Protein AF-A0A8T1RZG3-F1 (afdb_monomer_lite)

Radius of gyration: 21.53 Å; chains: 1; bounding box: 41×38×79 Å

Organism: Chelydra serpentina (NCBI:txid8475)

Foldseek 3Di:
DWKWAQDPVDTDGDLFKIKDFADDPPDPWDWDWDADPNGIDIDGDQDVVNVSDDDDPGIDIDGHDQVVSCVVPVHPPPSVPRQKIWDKDWDWDQDPPRDTDIDIDIDHIDGRDDDDPDPPDDDPDDDDDDDDD

pLDDT: mean 88.46, std 10.9, range [52.19, 98.25]

Secondary structure (DSSP, 8-state):
-EEEES-TTS--B-SSEEEEE--STT--S-EEEEEETTEEEEEE---GGGTT-----SEEEEEPPHHHHHHHHT--SGGGT--EEEEEEEEEEE-GGG-EEEEEEEPPPEE-SPPPS--PPP-S---------

Structure (mmCIF, N/CA/C/O backbone):
data_AF-A0A8T1RZG3-F1
#
_entry.id   AF-A0A8T1RZG3-F1
#
loop_
_atom_site.group_PDB
_atom_site.id
_atom_site.type_symbol
_atom_site.label_atom_id
_atom_site.label_alt_id
_atom_site.label_comp_id
_atom_site.label_asym_id
_atom_site.label_entity_id
_atom_site.label_seq_id
_atom_site.pdbx_PDB_ins_code
_atom_site.Cartn_x
_atom_site.Cartn_y
_atom_site.Cartn_z
_atom_site.occupancy
_atom_site.B_iso_or_equiv
_atom_site.auth_seq_id
_atom_site.auth_comp_id
_atom_site.auth_asym_id
_atom_site.auth_atom_id
_atom_site.pdbx_PDB_model_num
ATOM 1 N N . MET A 1 1 ? -1.699 0.609 5.653 1.00 96.88 1 MET A N 1
ATOM 2 C CA . MET A 1 1 ? -1.450 0.290 4.228 1.00 96.88 1 MET A CA 1
ATOM 3 C C . MET A 1 1 ? -0.031 -0.237 4.053 1.00 96.88 1 MET A C 1
ATOM 5 O O . MET A 1 1 ? 0.859 0.243 4.737 1.00 96.88 1 MET A O 1
ATOM 9 N N . PHE A 1 2 ? 0.203 -1.187 3.149 1.00 98.12 2 PHE A N 1
ATOM 10 C CA . PHE A 1 2 ? 1.547 -1.662 2.787 1.00 98.12 2 PHE A CA 1
ATOM 11 C C . PHE A 1 2 ? 1.638 -1.981 1.286 1.00 98.12 2 PHE A C 1
ATOM 13 O O . PHE A 1 2 ? 0.625 -1.962 0.586 1.00 98.12 2 PHE A O 1
ATOM 20 N N . ILE A 1 3 ? 2.845 -2.274 0.792 1.00 98.06 3 ILE A N 1
ATOM 21 C CA . ILE A 1 3 ? 3.065 -2.695 -0.599 1.00 98.06 3 ILE A CA 1
ATOM 22 C C . ILE A 1 3 ? 3.012 -4.217 -0.686 1.00 98.06 3 ILE A C 1
ATOM 24 O O . ILE A 1 3 ? 3.822 -4.910 -0.067 1.00 98.06 3 ILE A O 1
ATOM 28 N N . GLY A 1 4 ? 2.045 -4.730 -1.438 1.00 96.44 4 GLY A N 1
ATOM 29 C CA . GLY A 1 4 ? 1.815 -6.153 -1.640 1.00 96.44 4 GLY A CA 1
ATOM 30 C C . GLY A 1 4 ? 2.272 -6.662 -3.006 1.00 96.44 4 GLY A C 1
ATOM 31 O O . GLY A 1 4 ? 2.566 -5.893 -3.924 1.00 96.44 4 GLY A O 1
ATOM 32 N N . THR A 1 5 ? 2.309 -7.984 -3.137 1.00 94.62 5 THR A N 1
ATOM 33 C CA . THR A 1 5 ? 2.446 -8.706 -4.407 1.00 94.62 5 THR A CA 1
ATOM 34 C C . THR A 1 5 ? 1.292 -8.380 -5.361 1.00 94.62 5 THR A C 1
ATOM 36 O O . THR A 1 5 ? 0.174 -8.094 -4.936 1.00 94.62 5 THR A O 1
ATOM 39 N N . ALA A 1 6 ? 1.554 -8.416 -6.671 1.00 92.00 6 ALA A N 1
ATOM 40 C CA . ALA A 1 6 ? 0.516 -8.191 -7.680 1.00 92.00 6 ALA A CA 1
ATOM 41 C C . ALA A 1 6 ? -0.375 -9.419 -7.961 1.00 92.00 6 ALA A C 1
ATOM 43 O O . ALA A 1 6 ? -1.455 -9.241 -8.534 1.00 92.00 6 ALA A O 1
ATOM 44 N N . ASP A 1 7 ? 0.058 -10.621 -7.556 1.00 84.12 7 ASP A N 1
ATOM 45 C CA . ASP A 1 7 ? -0.696 -11.878 -7.680 1.00 84.12 7 ASP A CA 1
ATOM 46 C C . ASP A 1 7 ? -1.928 -11.881 -6.760 1.00 84.12 7 ASP A C 1
ATOM 48 O O . ASP A 1 7 ? -1.812 -11.785 -5.537 1.00 84.12 7 ASP A O 1
ATOM 52 N N . GLU A 1 8 ? -3.111 -12.016 -7.362 1.00 71.75 8 GLU A N 1
ATOM 53 C CA . GLU A 1 8 ? -4.404 -12.002 -6.670 1.00 71.75 8 GLU A CA 1
ATOM 54 C C . GLU A 1 8 ? -4.619 -13.219 -5.772 1.00 71.75 8 GLU A C 1
ATOM 56 O O . GLU A 1 8 ? -5.293 -13.112 -4.749 1.00 71.75 8 GLU A O 1
ATOM 61 N N . ARG A 1 9 ? -4.030 -14.373 -6.109 1.00 80.25 9 ARG A N 1
ATOM 62 C CA . ARG A 1 9 ? -4.226 -15.612 -5.339 1.00 80.25 9 ARG A CA 1
ATOM 63 C C . ARG A 1 9 ? -3.415 -15.629 -4.048 1.00 80.25 9 ARG A C 1
ATOM 65 O O . ARG A 1 9 ? -3.756 -16.350 -3.117 1.00 80.25 9 ARG A O 1
ATOM 72 N N . ASN A 1 10 ? -2.333 -14.856 -3.996 1.00 83.00 10 ASN A N 1
ATOM 73 C CA . ASN A 1 10 ? -1.348 -14.881 -2.921 1.00 83.00 10 ASN A CA 1
ATOM 74 C C . ASN A 1 10 ? -0.910 -13.464 -2.544 1.00 83.00 10 ASN A C 1
ATOM 76 O O . ASN A 1 10 ? 0.269 -13.114 -2.665 1.00 83.00 10 ASN A O 1
ATOM 80 N N . LEU A 1 11 ? -1.850 -12.652 -2.059 1.00 90.62 11 LEU A N 1
ATOM 81 C CA . LEU A 1 11 ? -1.539 -11.307 -1.590 1.00 90.62 11 LEU A CA 1
ATOM 82 C C . LEU A 1 11 ? -0.678 -11.362 -0.320 1.00 90.62 11 LEU A C 1
ATOM 84 O O . LEU A 1 11 ? -1.135 -11.762 0.750 1.00 90.62 11 LEU A O 1
ATOM 88 N N . ARG A 1 12 ? 0.585 -10.954 -0.442 1.00 93.56 12 ARG A N 1
ATOM 89 C CA . ARG A 1 12 ? 1.578 -10.923 0.642 1.00 93.56 12 ARG A CA 1
ATOM 90 C C . ARG A 1 12 ? 2.393 -9.634 0.551 1.00 93.56 12 ARG A C 1
ATOM 92 O O . ARG A 1 12 ? 2.436 -9.041 -0.525 1.00 93.56 12 ARG A O 1
ATOM 99 N N . PRO A 1 13 ? 3.067 -9.194 1.624 1.00 95.12 13 PRO A N 1
ATOM 100 C CA . PRO A 1 13 ? 4.027 -8.098 1.537 1.00 95.12 13 PRO A CA 1
ATOM 101 C C . PRO A 1 13 ? 5.073 -8.335 0.441 1.00 95.12 13 PRO A C 1
ATOM 103 O O . PRO A 1 13 ? 5.634 -9.430 0.328 1.00 95.12 13 PRO A O 1
ATOM 106 N N . HIS A 1 14 ? 5.339 -7.316 -0.373 1.00 93.88 14 HIS A N 1
ATOM 107 C CA . HIS A 1 14 ? 6.323 -7.420 -1.441 1.00 93.88 14 HIS A CA 1
ATOM 108 C C . HIS A 1 14 ? 7.744 -7.424 -0.862 1.00 93.88 14 HIS A C 1
ATOM 110 O O . HIS A 1 14 ? 8.104 -6.585 -0.043 1.00 93.88 14 HIS A O 1
ATOM 116 N N . ALA A 1 15 ? 8.593 -8.351 -1.307 1.00 91.31 15 ALA A N 1
ATOM 117 C CA . ALA A 1 15 ? 9.945 -8.491 -0.755 1.00 91.31 15 ALA A CA 1
ATOM 118 C C . ALA A 1 15 ? 10.889 -7.343 -1.159 1.00 91.31 15 ALA A C 1
ATOM 120 O O . ALA A 1 15 ? 11.750 -6.936 -0.385 1.00 91.31 15 ALA A O 1
ATOM 121 N N . PHE A 1 16 ? 10.721 -6.832 -2.381 1.00 92.69 16 PHE A N 1
ATOM 122 C CA . PHE A 1 16 ? 11.609 -5.838 -2.995 1.00 92.69 16 PHE A CA 1
ATOM 123 C C . PHE A 1 16 ? 11.060 -4.409 -3.008 1.00 92.69 16 PHE A C 1
ATOM 125 O O . PHE A 1 16 ? 11.754 -3.513 -3.486 1.00 92.69 16 PHE A O 1
ATOM 132 N N . TYR A 1 17 ? 9.835 -4.199 -2.522 1.00 95.62 17 TYR A N 1
ATOM 133 C CA . TYR A 1 17 ? 9.204 -2.884 -2.478 1.00 95.62 17 TYR A CA 1
ATOM 134 C C . TYR A 1 17 ? 8.546 -2.674 -1.122 1.00 95.62 17 TYR A C 1
ATOM 136 O O . TYR A 1 17 ? 7.897 -3.574 -0.598 1.00 95.62 17 TYR A O 1
ATOM 144 N N . GLN A 1 18 ? 8.703 -1.480 -0.565 1.00 97.38 18 GLN A N 1
ATOM 145 C CA . GLN A 1 18 ? 8.082 -1.081 0.693 1.00 97.38 18 GLN A CA 1
ATOM 146 C C . GLN A 1 18 ? 7.341 0.235 0.522 1.00 97.38 18 GLN A C 1
ATOM 148 O O . GLN A 1 18 ? 7.642 1.016 -0.379 1.00 97.38 18 GLN A O 1
ATOM 153 N N . VAL A 1 19 ? 6.366 0.479 1.396 1.00 98.25 19 VAL A N 1
ATOM 154 C CA . VAL A 1 19 ? 5.723 1.792 1.455 1.00 98.25 19 VAL A CA 1
ATOM 155 C C . VAL A 1 19 ? 6.732 2.782 2.016 1.00 98.25 19 VAL A C 1
ATOM 157 O O . VAL A 1 19 ? 7.556 2.418 2.851 1.00 98.25 19 VAL A O 1
ATOM 160 N N . HIS A 1 20 ? 6.691 4.018 1.549 1.00 97.69 20 HIS A N 1
ATOM 161 C CA . HIS A 1 20 ? 7.509 5.092 2.082 1.00 97.69 20 HIS A CA 1
ATOM 162 C C . HIS A 1 20 ? 6.619 6.266 2.448 1.00 97.69 20 HIS A C 1
ATOM 164 O O . HIS A 1 20 ? 5.831 6.722 1.619 1.00 97.69 20 HIS A O 1
ATOM 170 N N . ARG A 1 21 ? 6.732 6.749 3.684 1.00 97.69 21 ARG A N 1
ATOM 171 C CA . ARG A 1 21 ? 6.013 7.948 4.110 1.00 97.69 21 ARG A CA 1
ATOM 172 C C . ARG A 1 21 ? 6.564 9.186 3.404 1.00 97.69 21 ARG A C 1
ATOM 174 O O . ARG A 1 21 ? 7.737 9.512 3.556 1.00 97.69 21 ARG A O 1
ATOM 181 N N . ILE A 1 22 ? 5.697 9.899 2.695 1.00 96.94 22 ILE A N 1
ATOM 182 C CA . ILE A 1 22 ? 5.988 11.200 2.088 1.00 96.94 22 ILE A CA 1
ATOM 183 C C . ILE A 1 22 ? 5.554 12.300 3.058 1.00 96.94 22 ILE A C 1
ATOM 185 O O . ILE A 1 22 ? 4.486 12.227 3.665 1.00 96.94 22 ILE A O 1
ATOM 189 N N . THR A 1 23 ? 6.382 13.332 3.192 1.00 94.06 23 THR A N 1
ATOM 190 C CA . THR A 1 23 ? 6.079 14.548 3.952 1.00 94.06 23 THR A CA 1
ATOM 191 C C . THR A 1 23 ? 6.300 15.777 3.078 1.00 94.06 23 THR A C 1
ATOM 193 O O . THR A 1 23 ? 7.079 15.749 2.126 1.00 94.06 23 THR A O 1
ATOM 196 N N . GLY A 1 24 ? 5.615 16.877 3.384 1.00 92.81 24 GLY A N 1
ATOM 197 C CA . GLY A 1 24 ? 5.794 18.136 2.666 1.00 92.81 24 GLY A CA 1
ATOM 198 C C . GLY A 1 24 ? 4.599 19.065 2.824 1.00 92.81 24 GLY A C 1
ATOM 199 O O . GLY A 1 24 ? 3.550 18.657 3.306 1.00 92.81 24 GLY A O 1
ATOM 200 N N . LYS A 1 25 ? 4.749 20.321 2.386 1.00 90.25 25 LYS A N 1
ATOM 201 C CA . LYS A 1 25 ? 3.691 21.343 2.501 1.00 90.25 25 LYS A CA 1
ATOM 202 C C . LYS A 1 25 ? 2.412 21.000 1.727 1.00 90.25 25 LYS A C 1
ATOM 204 O O . LYS A 1 25 ? 1.349 21.476 2.093 1.00 90.25 25 LYS A O 1
ATOM 209 N N . MET A 1 26 ? 2.529 20.206 0.660 1.00 92.19 26 MET A N 1
ATOM 210 C CA . MET A 1 26 ? 1.395 19.768 -0.164 1.00 92.19 26 MET A CA 1
ATOM 211 C C . MET A 1 26 ? 0.794 18.430 0.292 1.00 92.19 26 MET A C 1
ATOM 213 O O . MET A 1 26 ? -0.146 17.958 -0.334 1.00 92.19 26 MET A O 1
ATOM 217 N N . VAL A 1 27 ? 1.342 17.810 1.344 1.00 93.81 27 VAL A N 1
ATOM 218 C CA . VAL A 1 27 ? 0.815 16.565 1.912 1.00 93.81 27 VAL A CA 1
ATOM 219 C C . VAL A 1 27 ? -0.129 16.936 3.048 1.00 93.81 27 VAL A C 1
ATOM 221 O O . VAL A 1 27 ? 0.313 17.415 4.092 1.00 93.81 27 VAL A O 1
ATOM 224 N N . ALA A 1 28 ? -1.424 16.737 2.836 1.00 91.81 28 ALA A N 1
ATOM 225 C CA . ALA A 1 28 ? -2.468 17.073 3.795 1.00 91.81 28 ALA A CA 1
ATOM 226 C C . ALA A 1 28 ? -2.790 15.907 4.740 1.00 91.81 28 ALA A C 1
ATOM 228 O O . ALA A 1 28 ? -3.205 16.130 5.878 1.00 91.81 28 ALA A O 1
ATOM 229 N N . THR A 1 29 ? -2.591 14.661 4.302 1.00 93.56 29 THR A N 1
ATOM 230 C CA . THR A 1 29 ? -2.970 13.493 5.105 1.00 93.56 29 THR A CA 1
ATOM 231 C C . THR A 1 29 ? -1.918 13.190 6.160 1.00 93.56 29 THR A C 1
ATOM 233 O O . THR A 1 29 ? -0.792 12.779 5.861 1.00 93.56 29 THR A O 1
ATOM 236 N N . ALA A 1 30 ? -2.302 13.349 7.427 1.00 92.06 30 ALA A N 1
ATOM 237 C CA . ALA A 1 30 ? -1.490 12.904 8.547 1.00 92.06 30 ALA A CA 1
ATOM 238 C C . ALA A 1 30 ? -1.296 11.382 8.483 1.00 92.06 30 ALA A C 1
ATOM 240 O O . ALA A 1 30 ? -2.251 10.612 8.371 1.00 92.06 30 ALA A O 1
ATOM 241 N N . SER A 1 31 ? -0.040 10.954 8.562 1.00 96.00 31 SER A N 1
ATOM 242 C CA . SER A 1 31 ? 0.329 9.546 8.480 1.00 96.00 31 SER A CA 1
ATOM 243 C C . SER A 1 31 ? 1.518 9.216 9.367 1.00 96.00 31 SER A C 1
ATOM 245 O O . SER A 1 31 ? 2.364 10.076 9.650 1.00 96.00 31 SER A O 1
ATOM 247 N N . TYR A 1 32 ? 1.592 7.951 9.770 1.00 96.19 32 TYR A N 1
ATOM 248 C CA . TYR A 1 32 ? 2.662 7.390 10.584 1.00 96.19 32 TYR A CA 1
ATOM 249 C C . TYR A 1 32 ? 3.231 6.132 9.927 1.00 96.19 32 TYR A C 1
ATOM 251 O O . TYR A 1 32 ? 2.494 5.320 9.376 1.00 96.19 32 TYR A O 1
ATOM 259 N N . GLU A 1 33 ? 4.553 5.983 9.958 1.00 96.75 33 GLU A N 1
ATOM 260 C CA . GLU A 1 33 ? 5.233 4.796 9.440 1.00 96.75 33 GLU A CA 1
ATOM 261 C C . GLU A 1 33 ? 5.613 3.885 10.608 1.00 96.75 33 GLU A C 1
ATOM 263 O O . GLU A 1 33 ? 6.251 4.330 11.559 1.00 96.75 33 GLU A O 1
ATOM 268 N N . THR A 1 34 ? 5.251 2.608 10.517 1.00 97.19 34 THR A N 1
ATOM 269 C CA . THR A 1 34 ? 5.562 1.584 11.519 1.00 97.19 34 THR A CA 1
ATOM 270 C C . THR A 1 34 ? 6.014 0.284 10.856 1.00 97.19 34 THR A C 1
ATOM 272 O O . THR A 1 34 ? 5.925 0.119 9.635 1.00 97.19 34 THR A O 1
ATOM 275 N N . ILE A 1 35 ? 6.511 -0.661 11.651 1.00 96.56 35 ILE A N 1
ATOM 276 C CA . ILE A 1 35 ? 6.884 -2.002 11.197 1.00 96.56 35 ILE A CA 1
ATOM 277 C C . ILE A 1 35 ? 6.002 -3.027 11.909 1.00 96.56 35 ILE A C 1
ATOM 279 O O . ILE A 1 35 ? 6.021 -3.135 13.130 1.00 96.56 35 ILE A O 1
ATOM 283 N N . VAL A 1 36 ? 5.285 -3.834 11.128 1.00 95.25 36 VAL A N 1
ATOM 284 C CA . VAL A 1 36 ? 4.462 -4.951 11.609 1.00 95.25 36 VAL A CA 1
ATOM 285 C C . VAL A 1 36 ? 4.968 -6.227 10.955 1.00 95.25 36 VAL A C 1
ATOM 287 O O . VAL A 1 36 ? 4.984 -6.324 9.729 1.00 95.25 36 VAL A O 1
ATOM 290 N N . SER A 1 37 ? 5.413 -7.203 11.751 1.00 92.50 37 SER A N 1
ATOM 291 C CA . SER A 1 37 ? 5.937 -8.486 11.244 1.00 92.50 37 SER A CA 1
ATOM 292 C C . SER A 1 37 ? 6.970 -8.301 10.118 1.00 92.50 37 SER A C 1
ATOM 294 O O . SER A 1 37 ? 6.848 -8.874 9.036 1.00 92.50 37 SER A O 1
ATOM 296 N N . SER A 1 38 ? 7.948 -7.416 10.347 1.00 91.19 38 SER A N 1
ATOM 297 C CA . SER A 1 38 ? 9.005 -7.051 9.384 1.00 91.19 38 SER A CA 1
ATOM 298 C C . SER A 1 38 ? 8.521 -6.396 8.079 1.00 91.19 38 SER A C 1
ATOM 300 O O . SER A 1 38 ? 9.315 -6.183 7.162 1.00 91.19 38 SER A O 1
ATOM 302 N N . THR A 1 39 ? 7.242 -6.033 7.994 1.00 94.88 39 THR A N 1
ATOM 303 C CA . THR A 1 39 ? 6.657 -5.278 6.885 1.00 94.88 39 THR A CA 1
ATOM 304 C C . THR A 1 39 ? 6.477 -3.832 7.302 1.00 94.88 39 THR A C 1
ATOM 306 O O . THR A 1 39 ? 5.873 -3.544 8.332 1.00 94.88 39 THR A O 1
ATOM 309 N N . LYS A 1 40 ? 6.981 -2.908 6.486 1.00 97.69 40 LYS A N 1
ATOM 310 C CA . LYS A 1 40 ? 6.737 -1.482 6.677 1.00 97.69 40 LYS A CA 1
ATOM 311 C C . LYS A 1 40 ? 5.283 -1.157 6.321 1.00 97.69 40 LYS A C 1
ATOM 313 O O . LYS A 1 40 ? 4.821 -1.509 5.232 1.00 97.69 40 LYS A O 1
ATOM 318 N N . VAL A 1 41 ? 4.577 -0.511 7.240 1.00 98.19 41 VAL A N 1
ATOM 319 C CA . VAL A 1 41 ? 3.162 -0.145 7.139 1.00 98.19 41 VAL A CA 1
ATOM 320 C C . VAL A 1 41 ? 3.032 1.362 7.324 1.00 98.19 41 VAL A C 1
ATOM 322 O O . VAL A 1 41 ? 3.636 1.938 8.223 1.00 98.19 41 VAL A O 1
ATOM 325 N N . LEU A 1 42 ? 2.227 1.991 6.472 1.00 98.12 42 LEU A N 1
ATOM 326 C CA . LEU A 1 42 ? 1.801 3.377 6.615 1.00 98.12 42 LEU A CA 1
ATOM 327 C C . LEU A 1 42 ? 0.388 3.412 7.197 1.00 98.12 42 LEU A C 1
ATOM 329 O O . LEU A 1 42 ? -0.551 2.884 6.590 1.00 98.12 42 LEU A O 1
ATOM 333 N N . GLU A 1 43 ? 0.242 4.011 8.366 1.00 96.81 43 GLU A N 1
ATOM 334 C CA . GLU A 1 43 ? -1.024 4.205 9.064 1.00 96.81 43 GLU A CA 1
ATOM 335 C C . GLU A 1 43 ? -1.561 5.611 8.814 1.00 96.81 43 GLU A C 1
ATOM 337 O O . GLU A 1 43 ? -0.806 6.582 8.766 1.00 96.81 43 GLU A O 1
ATOM 342 N N . MET A 1 44 ? -2.875 5.696 8.632 1.00 95.00 44 MET A N 1
ATOM 343 C CA . MET A 1 44 ? -3.633 6.925 8.414 1.00 95.00 44 MET A CA 1
ATOM 344 C C . MET A 1 44 ? -4.957 6.793 9.159 1.00 95.00 44 MET A C 1
ATOM 346 O O . MET A 1 44 ? -5.504 5.691 9.261 1.00 95.00 44 MET A O 1
ATOM 350 N N . SER A 1 45 ? -5.477 7.913 9.644 1.00 91.44 45 SER A N 1
ATOM 351 C CA . SER A 1 45 ? -6.769 7.942 10.324 1.00 91.44 45 SER A CA 1
ATOM 352 C C . SER A 1 45 ? -7.909 8.001 9.313 1.00 91.44 45 SER A C 1
ATOM 354 O O . SER A 1 45 ? -7.903 8.837 8.411 1.00 91.44 45 SER A O 1
ATOM 356 N N . LEU A 1 46 ? -8.911 7.141 9.496 1.00 92.38 46 LEU A N 1
ATOM 357 C CA . LEU A 1 46 ? -10.226 7.304 8.883 1.00 92.38 46 LEU A CA 1
ATOM 358 C C . LEU A 1 46 ? -11.160 7.889 9.932 1.00 92.38 46 LEU A C 1
ATOM 360 O O . LEU A 1 46 ? -11.300 7.330 11.018 1.00 92.38 46 LEU A O 1
ATOM 364 N N . LEU A 1 47 ? -11.757 9.025 9.597 1.00 92.00 47 LEU A N 1
ATOM 365 C CA . LEU A 1 47 ? -12.571 9.814 10.507 1.00 92.00 47 LEU A CA 1
ATOM 366 C C . LEU A 1 47 ? -14.032 9.829 10.025 1.00 92.00 47 LEU A C 1
ATOM 368 O O . LEU A 1 47 ? -14.259 10.008 8.820 1.00 92.00 47 LE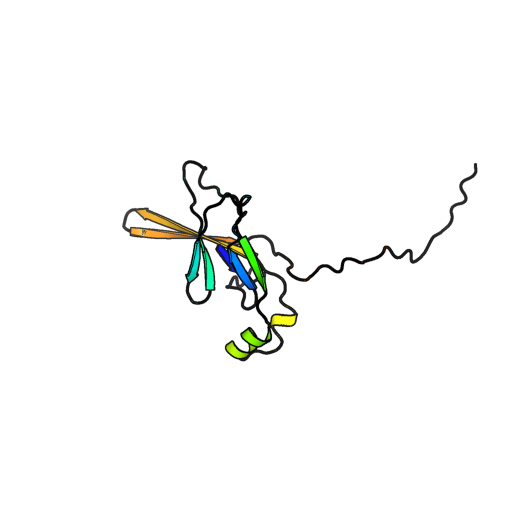U A O 1
ATOM 372 N N . PRO A 1 48 ? -15.026 9.641 10.916 1.00 94.44 48 PRO A N 1
ATOM 373 C CA . PRO A 1 48 ? -16.441 9.687 10.546 1.00 94.44 48 PRO A CA 1
ATOM 374 C C . PRO A 1 48 ? -16.858 11.017 9.917 1.00 94.44 48 PRO A C 1
ATOM 376 O O . PRO A 1 48 ? -17.676 11.024 9.002 1.00 94.44 48 PRO A O 1
ATOM 379 N N . GLU A 1 49 ? -16.251 12.127 10.345 1.00 95.69 49 GLU A N 1
ATOM 380 C CA . GLU A 1 49 ? -16.522 13.477 9.834 1.00 95.69 49 GLU A CA 1
ATOM 381 C C . GLU A 1 49 ? -16.204 13.598 8.336 1.00 95.69 49 GLU A C 1
ATOM 3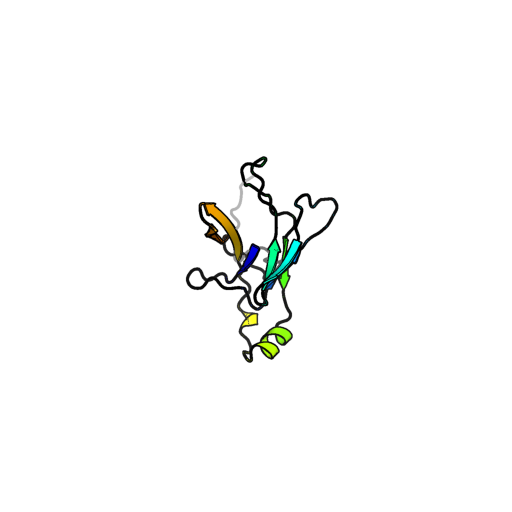83 O O . GLU A 1 49 ? -16.793 14.416 7.634 1.00 95.69 49 GLU A O 1
ATOM 388 N N . ASN A 1 50 ? -15.318 12.730 7.836 1.00 93.62 50 ASN A N 1
ATOM 389 C CA . ASN A 1 50 ? -14.935 12.630 6.431 1.00 93.62 50 ASN A CA 1
ATOM 390 C C . ASN A 1 50 ? -15.560 11.401 5.748 1.00 93.62 50 ASN A C 1
ATOM 392 O O . ASN A 1 50 ? -14.984 10.864 4.804 1.00 93.62 50 ASN A O 1
ATOM 396 N N . ASN A 1 51 ? -16.708 10.910 6.229 1.00 96.19 51 ASN A N 1
ATOM 397 C CA . ASN A 1 51 ? -17.400 9.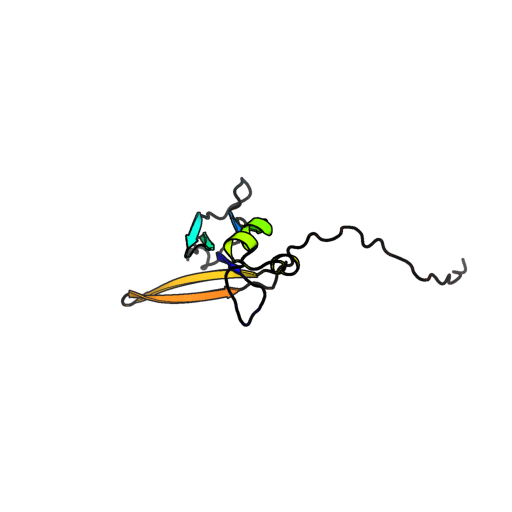728 5.696 1.00 96.19 51 ASN A CA 1
ATOM 398 C C . ASN A 1 51 ? -16.518 8.468 5.638 1.00 96.19 51 ASN A C 1
ATOM 400 O O . ASN A 1 51 ? -16.642 7.661 4.717 1.00 96.19 51 ASN A O 1
ATOM 404 N N . MET A 1 52 ? -15.599 8.304 6.598 1.00 94.81 52 MET A N 1
ATOM 405 C CA . MET A 1 52 ? -14.619 7.209 6.603 1.00 94.81 52 MET A CA 1
ATOM 406 C C . MET A 1 52 ? -13.787 7.137 5.309 1.00 94.81 52 MET A C 1
ATOM 408 O O . MET A 1 52 ? -13.335 6.062 4.912 1.00 94.81 52 MET A O 1
ATOM 412 N N . ALA A 1 53 ? -13.565 8.283 4.660 1.00 94.31 53 ALA A N 1
ATOM 413 C CA . ALA A 1 53 ? -12.736 8.423 3.473 1.00 94.31 53 ALA A CA 1
ATOM 414 C C . ALA A 1 53 ? -11.422 9.151 3.794 1.00 94.31 53 ALA A C 1
ATOM 416 O O . ALA A 1 53 ? -11.368 10.047 4.636 1.00 94.31 53 ALA A O 1
ATOM 417 N N . ALA A 1 54 ? -10.359 8.772 3.088 1.00 92.75 54 ALA A N 1
ATOM 418 C CA . ALA A 1 54 ? -9.075 9.463 3.106 1.00 92.75 54 ALA A CA 1
ATOM 419 C C . ALA A 1 54 ? -8.485 9.497 1.695 1.00 92.75 54 ALA A C 1
ATOM 421 O O . ALA A 1 54 ? -8.571 8.513 0.955 1.00 92.75 54 ALA A O 1
ATOM 422 N N . ASN A 1 55 ? -7.864 10.622 1.340 1.00 93.56 55 ASN A N 1
ATOM 423 C CA . ASN A 1 55 ? -7.021 10.710 0.154 1.00 93.56 55 ASN A CA 1
ATOM 424 C C . ASN A 1 55 ? -5.613 10.208 0.500 1.00 93.56 55 ASN A C 1
ATOM 426 O O . ASN A 1 55 ? -5.116 10.454 1.594 1.00 93.56 55 ASN A O 1
ATOM 430 N N . ILE A 1 56 ? -4.962 9.496 -0.414 1.00 95.44 56 ILE A N 1
ATOM 431 C CA . ILE A 1 56 ? -3.636 8.918 -0.176 1.00 95.44 56 ILE A CA 1
ATOM 432 C C . ILE A 1 56 ? -2.593 9.783 -0.892 1.00 95.44 56 ILE A C 1
ATOM 434 O O . ILE A 1 56 ? -2.139 9.451 -1.983 1.00 95.44 56 ILE A O 1
ATOM 438 N N . ASP A 1 57 ? -2.212 10.901 -0.278 1.00 96.12 57 ASP A N 1
ATOM 439 C CA . ASP A 1 57 ? -1.189 11.835 -0.785 1.00 96.12 57 ASP A CA 1
ATOM 440 C C . ASP A 1 57 ? 0.169 11.712 -0.061 1.00 96.12 57 ASP A C 1
ATOM 442 O O . ASP A 1 57 ? 1.147 12.362 -0.424 1.00 96.12 57 ASP A O 1
ATOM 446 N N . CYS A 1 58 ? 0.245 10.852 0.955 1.00 96.75 58 CYS A N 1
ATOM 447 C CA . CYS A 1 58 ? 1.393 10.709 1.851 1.00 96.75 58 CYS A CA 1
ATOM 448 C C . CYS A 1 58 ? 2.194 9.410 1.644 1.00 96.75 58 CYS A C 1
ATOM 450 O O . CYS A 1 58 ? 2.994 9.032 2.503 1.00 96.75 58 CYS A O 1
ATOM 452 N N . ALA A 1 59 ? 1.993 8.706 0.525 1.00 97.75 59 ALA A N 1
ATOM 453 C CA . ALA A 1 59 ? 2.580 7.389 0.290 1.00 97.75 59 ALA A CA 1
ATOM 454 C C . ALA A 1 59 ? 3.373 7.296 -1.016 1.00 97.75 59 ALA A C 1
ATOM 456 O O . ALA A 1 59 ? 2.857 7.551 -2.100 1.00 97.75 59 ALA A O 1
ATOM 457 N N . GLY A 1 60 ? 4.619 6.846 -0.900 1.00 97.62 60 GLY A N 1
ATOM 458 C CA . GLY A 1 60 ? 5.486 6.459 -2.005 1.00 97.62 60 GLY A CA 1
ATOM 459 C C . GLY A 1 60 ? 5.775 4.959 -2.011 1.00 97.62 60 GLY A C 1
ATOM 460 O O . GLY A 1 60 ? 5.503 4.242 -1.044 1.00 97.62 60 GLY A O 1
ATOM 461 N N . ILE A 1 61 ? 6.369 4.489 -3.108 1.00 98.00 61 ILE A N 1
ATOM 462 C CA . ILE A 1 61 ? 6.825 3.106 -3.279 1.00 98.00 61 ILE A CA 1
ATOM 463 C C . ILE A 1 61 ? 8.354 3.119 -3.337 1.00 98.00 61 ILE A C 1
ATOM 465 O O . ILE A 1 61 ? 8.944 3.657 -4.270 1.00 98.00 61 ILE A O 1
ATOM 469 N N . LEU A 1 62 ? 9.002 2.520 -2.340 1.00 96.94 62 LEU A N 1
ATOM 470 C CA . LEU A 1 62 ? 10.456 2.432 -2.245 1.00 96.94 62 LEU A CA 1
ATOM 471 C C . LEU A 1 62 ? 10.945 1.088 -2.784 1.00 96.94 62 LEU A C 1
ATOM 473 O O . LEU A 1 62 ? 10.616 0.042 -2.223 1.00 96.94 62 LEU A O 1
ATOM 477 N N . LYS A 1 63 ? 11.773 1.116 -3.833 1.00 94.25 63 LYS A N 1
ATOM 478 C CA . LYS A 1 63 ? 12.505 -0.058 -4.324 1.00 94.25 63 LYS A CA 1
ATOM 479 C C . LYS A 1 63 ? 13.688 -0.352 -3.403 1.00 94.25 63 LYS A C 1
ATOM 481 O O . LYS A 1 63 ? 14.565 0.487 -3.226 1.00 94.25 63 LYS A O 1
ATOM 486 N N . LEU A 1 64 ? 13.749 -1.570 -2.882 1.00 92.75 64 LEU A N 1
ATOM 487 C CA . LEU A 1 64 ? 14.913 -2.071 -2.154 1.00 92.75 64 LEU A CA 1
ATOM 488 C C . LEU A 1 64 ? 15.940 -2.655 -3.126 1.00 92.75 64 LEU A C 1
ATOM 490 O O . LEU A 1 64 ? 15.579 -3.202 -4.173 1.00 92.75 64 LEU A O 1
ATOM 494 N N . ARG A 1 65 ? 17.226 -2.568 -2.786 1.00 90.12 65 ARG A N 1
ATOM 495 C CA . ARG A 1 65 ? 18.298 -3.147 -3.600 1.00 90.12 65 ARG A CA 1
ATOM 496 C C . ARG A 1 65 ? 18.182 -4.675 -3.608 1.00 90.12 65 ARG A C 1
ATOM 498 O O . ARG A 1 65 ? 18.024 -5.280 -2.553 1.00 90.12 65 ARG A O 1
ATOM 505 N N . ASN A 1 66 ? 18.258 -5.299 -4.788 1.00 86.56 66 ASN A N 1
ATOM 506 C CA . ASN A 1 66 ? 18.056 -6.750 -4.923 1.00 86.56 66 ASN A CA 1
ATOM 507 C C . ASN A 1 66 ? 19.044 -7.554 -4.074 1.00 86.56 66 ASN A C 1
ATOM 509 O O . ASN A 1 66 ? 18.601 -8.399 -3.304 1.00 86.56 66 ASN A O 1
ATOM 513 N N . SER A 1 67 ? 20.338 -7.217 -4.131 1.00 85.62 67 SER A N 1
ATOM 514 C CA . SER A 1 67 ? 21.389 -7.895 -3.358 1.00 85.62 67 SER A CA 1
ATOM 515 C C . SER A 1 67 ? 21.071 -7.992 -1.865 1.00 85.62 67 SER A C 1
ATOM 517 O O . SER A 1 67 ? 21.329 -9.014 -1.239 1.00 85.62 67 SER A O 1
ATOM 519 N N . ASP A 1 68 ? 20.452 -6.955 -1.300 1.00 85.69 68 ASP A N 1
ATOM 520 C CA . ASP A 1 68 ? 20.164 -6.869 0.134 1.00 85.69 68 ASP A CA 1
ATOM 521 C C . ASP A 1 68 ? 18.954 -7.735 0.532 1.00 85.69 68 ASP A C 1
ATOM 523 O O . ASP A 1 68 ? 18.773 -8.079 1.704 1.00 85.69 68 ASP A O 1
ATOM 527 N N . ILE A 1 69 ? 18.082 -8.065 -0.426 1.00 85.06 69 ILE A N 1
ATOM 528 C CA . ILE A 1 69 ? 16.949 -8.979 -0.225 1.00 85.06 69 ILE A CA 1
ATOM 529 C C . ILE A 1 69 ? 17.389 -10.420 -0.435 1.00 85.06 69 ILE A C 1
ATOM 531 O O . ILE A 1 69 ? 17.077 -11.274 0.391 1.00 85.06 69 ILE A O 1
ATOM 535 N N . GLU A 1 70 ? 18.115 -10.674 -1.521 1.00 83.12 70 GLU A N 1
ATOM 536 C CA . GLU A 1 70 ? 18.589 -12.003 -1.908 1.00 83.12 70 GLU A CA 1
ATOM 537 C C . GLU A 1 70 ? 19.496 -12.582 -0.814 1.00 83.12 70 GLU A C 1
ATOM 539 O O . GLU A 1 70 ? 19.287 -13.716 -0.390 1.00 83.12 70 GLU A O 1
ATOM 544 N N . LEU A 1 71 ? 20.389 -11.766 -0.234 1.00 80.31 71 LEU A N 1
ATOM 545 C CA . LEU A 1 71 ? 21.228 -12.163 0.902 1.00 80.31 71 LEU A CA 1
ATOM 546 C C . LEU A 1 71 ? 20.412 -12.557 2.146 1.00 80.31 71 LEU A C 1
ATOM 548 O O . LEU A 1 71 ? 20.782 -13.480 2.863 1.00 80.31 71 LEU A O 1
ATOM 552 N N . ARG A 1 72 ? 19.294 -11.869 2.415 1.00 80.31 72 ARG A N 1
ATOM 553 C CA . ARG A 1 72 ? 18.441 -12.149 3.584 1.00 80.31 72 ARG A CA 1
ATOM 554 C C . ARG A 1 72 ? 17.526 -13.354 3.394 1.00 80.31 72 ARG A C 1
ATOM 556 O O . ARG A 1 72 ? 17.132 -13.959 4.386 1.00 80.31 72 ARG A O 1
ATOM 563 N N . LYS A 1 73 ? 17.132 -13.654 2.154 1.00 73.44 73 LYS A N 1
ATOM 564 C CA . LYS A 1 73 ? 16.169 -14.718 1.832 1.00 73.44 73 LYS A CA 1
ATOM 565 C C . LYS A 1 73 ? 16.801 -15.994 1.279 1.00 73.44 73 LYS A C 1
ATOM 567 O O . LYS A 1 73 ? 16.122 -17.011 1.259 1.00 73.44 73 LYS A O 1
ATOM 572 N N . GLY A 1 74 ? 18.062 -15.954 0.851 1.00 69.69 74 GLY A N 1
ATOM 573 C CA . GLY A 1 74 ? 18.740 -17.102 0.245 1.00 69.69 74 GLY A CA 1
ATOM 574 C C . GLY A 1 74 ? 18.226 -17.458 -1.155 1.00 69.69 74 GLY A C 1
ATOM 575 O O . GLY A 1 74 ? 18.458 -18.565 -1.624 1.00 69.69 74 GLY A O 1
ATOM 576 N N . GLU A 1 75 ? 17.525 -16.536 -1.820 1.00 64.50 75 GLU A N 1
ATOM 577 C CA . GLU A 1 75 ? 16.939 -16.729 -3.150 1.00 64.50 75 GLU A CA 1
ATOM 578 C C . GLU A 1 75 ? 17.522 -15.689 -4.114 1.00 64.50 75 GLU A C 1
ATOM 580 O O . GLU A 1 75 ? 17.362 -14.494 -3.877 1.00 64.50 75 GLU A O 1
ATOM 585 N N . THR A 1 76 ? 18.188 -16.117 -5.190 1.00 59.06 76 THR A N 1
ATOM 586 C CA . THR A 1 76 ? 18.787 -15.236 -6.212 1.00 59.06 76 THR A CA 1
ATOM 587 C C . THR A 1 76 ? 17.841 -15.028 -7.406 1.00 59.06 76 THR A C 1
ATOM 589 O O . THR A 1 76 ? 17.002 -15.877 -7.698 1.00 59.06 76 THR A O 1
ATOM 592 N N . ASP A 1 77 ? 17.950 -13.894 -8.107 1.00 61.22 77 ASP A N 1
ATOM 593 C CA . ASP A 1 77 ? 17.250 -13.547 -9.366 1.00 61.22 77 ASP A CA 1
ATOM 594 C C . ASP A 1 77 ? 15.726 -13.310 -9.320 1.00 61.22 77 ASP A C 1
ATOM 596 O O . ASP A 1 77 ? 15.144 -12.830 -10.301 1.00 61.22 77 ASP A O 1
ATOM 600 N N . ILE A 1 78 ? 15.052 -13.533 -8.188 1.00 65.56 78 ILE A N 1
ATOM 601 C CA . ILE A 1 78 ? 13.594 -13.319 -8.066 1.00 65.56 78 ILE A CA 1
ATOM 602 C C . ILE A 1 78 ? 13.216 -11.837 -8.228 1.00 65.56 78 ILE A C 1
ATOM 604 O O . ILE A 1 78 ? 12.202 -11.496 -8.845 1.00 65.56 78 I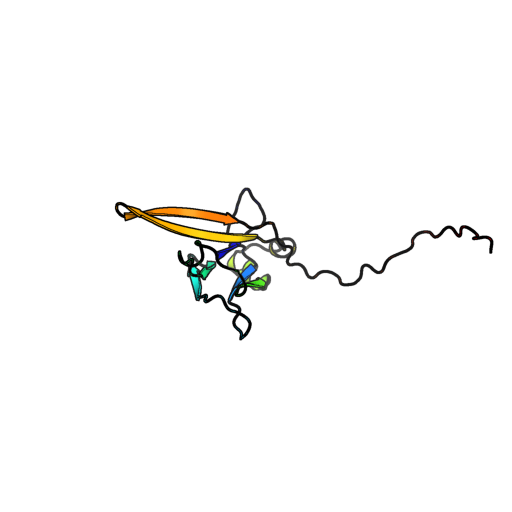LE A O 1
ATOM 608 N N . GLY A 1 79 ? 14.039 -10.925 -7.703 1.00 61.19 79 GLY A N 1
ATOM 609 C CA . GLY A 1 79 ? 13.744 -9.490 -7.703 1.00 61.19 79 GLY A CA 1
ATOM 610 C C . GLY A 1 79 ? 13.829 -8.828 -9.073 1.00 61.19 79 GLY A C 1
ATOM 611 O O . GLY A 1 79 ? 13.311 -7.727 -9.250 1.00 61.19 79 GLY A O 1
ATOM 612 N N . ARG A 1 80 ? 14.486 -9.471 -10.047 1.00 64.81 80 ARG A N 1
ATOM 613 C CA . ARG A 1 80 ? 14.794 -8.868 -11.351 1.00 64.81 80 ARG A CA 1
ATOM 614 C C . ARG A 1 80 ? 13.586 -8.795 -12.287 1.00 64.81 80 ARG A C 1
ATOM 616 O O . ARG A 1 80 ? 13.560 -7.936 -13.158 1.00 64.81 80 ARG A O 1
ATOM 623 N N . LYS A 1 81 ? 12.590 -9.667 -12.101 1.00 72.25 81 LYS A N 1
ATOM 624 C CA . LYS A 1 81 ? 11.385 -9.744 -12.951 1.00 72.25 81 LYS A CA 1
ATOM 625 C C . LYS A 1 81 ? 10.102 -9.294 -12.249 1.00 72.25 81 LYS A C 1
ATOM 627 O O . LYS A 1 81 ? 9.062 -9.202 -12.889 1.00 72.25 81 LYS A O 1
ATOM 632 N N . ASN A 1 82 ? 10.156 -9.031 -10.944 1.00 80.50 82 ASN A N 1
ATOM 633 C CA . ASN A 1 82 ? 8.970 -8.742 -10.145 1.00 80.50 82 ASN A CA 1
ATOM 634 C C . ASN A 1 82 ? 8.871 -7.248 -9.820 1.00 80.50 82 ASN A C 1
ATOM 636 O O . ASN A 1 82 ? 9.221 -6.814 -8.724 1.00 80.50 82 ASN A O 1
ATOM 640 N N . THR A 1 83 ? 8.446 -6.468 -10.813 1.00 90.56 83 THR A N 1
ATOM 641 C CA . THR A 1 83 ? 8.301 -5.003 -10.745 1.00 90.56 83 THR A CA 1
ATOM 642 C C . THR A 1 83 ? 6.856 -4.551 -10.549 1.00 90.56 83 THR A C 1
ATOM 644 O O . THR A 1 83 ? 6.593 -3.352 -10.485 1.00 90.56 83 THR A O 1
ATOM 647 N N . ARG A 1 84 ? 5.911 -5.493 -10.434 1.00 93.44 84 ARG A N 1
ATOM 648 C CA . ARG A 1 84 ? 4.484 -5.206 -10.262 1.00 93.44 84 ARG A CA 1
ATOM 649 C C . ARG A 1 84 ? 4.072 -5.359 -8.810 1.00 93.44 84 ARG A C 1
ATOM 651 O O . ARG A 1 84 ? 4.274 -6.406 -8.198 1.00 93.44 84 ARG A O 1
ATOM 658 N N . VAL A 1 85 ? 3.411 -4.339 -8.283 1.00 96.12 85 VAL A N 1
ATOM 659 C CA . VAL A 1 85 ? 2.961 -4.302 -6.887 1.00 96.12 85 VAL A CA 1
ATOM 660 C C . VAL A 1 85 ? 1.492 -3.917 -6.784 1.00 96.12 85 VAL A C 1
ATOM 662 O O . VAL A 1 85 ? 0.884 -3.491 -7.761 1.00 96.12 85 VAL A O 1
ATOM 665 N N . ARG A 1 86 ? 0.913 -4.035 -5.591 1.00 97.31 86 ARG A N 1
ATOM 666 C CA . ARG A 1 86 ? -0.382 -3.430 -5.246 1.00 97.31 86 ARG A CA 1
ATOM 667 C C . ARG A 1 86 ? -0.252 -2.634 -3.957 1.00 97.31 86 ARG A C 1
ATOM 669 O O . ARG A 1 86 ? 0.514 -3.011 -3.069 1.00 97.31 86 ARG A O 1
ATOM 676 N N . LEU A 1 87 ? -1.030 -1.566 -3.827 1.00 97.81 87 LEU A N 1
ATOM 677 C CA . LEU A 1 87 ? -1.286 -0.960 -2.524 1.00 97.81 87 LEU A CA 1
ATOM 678 C C . LEU A 1 87 ? -2.298 -1.839 -1.794 1.00 97.81 87 LEU A C 1
ATOM 680 O O . LEU A 1 87 ? -3.351 -2.157 -2.346 1.00 97.81 87 LEU A O 1
ATOM 684 N N . VAL A 1 88 ? -1.980 -2.246 -0.568 1.00 97.75 88 VAL A N 1
ATOM 685 C CA . VAL A 1 88 ? -2.871 -3.059 0.262 1.00 97.75 88 VAL A CA 1
ATOM 686 C C . VAL A 1 88 ? -3.340 -2.243 1.451 1.00 97.75 88 VAL A C 1
ATOM 688 O O . VAL A 1 88 ? -2.547 -1.819 2.298 1.00 97.75 88 VAL A O 1
ATOM 691 N N . PHE A 1 89 ? -4.648 -2.041 1.520 1.00 97.38 89 PHE A N 1
ATOM 692 C CA . PHE A 1 89 ? -5.341 -1.313 2.570 1.00 97.38 89 PHE A CA 1
ATOM 693 C C . PHE A 1 89 ? -5.958 -2.310 3.535 1.00 97.38 89 PHE A C 1
ATOM 695 O O . PHE A 1 89 ? -6.590 -3.275 3.111 1.00 97.38 89 PHE A O 1
ATOM 702 N N . ARG A 1 90 ? -5.782 -2.077 4.833 1.00 96.38 90 ARG A N 1
ATOM 703 C CA . ARG A 1 90 ? -6.371 -2.902 5.883 1.00 96.38 90 ARG A CA 1
ATOM 704 C C . ARG A 1 90 ? -6.895 -2.000 6.984 1.00 96.38 90 ARG A C 1
ATOM 706 O O . ARG A 1 90 ? -6.184 -1.088 7.399 1.00 96.38 90 ARG A O 1
ATOM 713 N N . VAL A 1 91 ? -8.113 -2.271 7.433 1.00 95.75 91 VAL A N 1
ATOM 714 C CA . VAL A 1 91 ? -8.763 -1.583 8.550 1.00 95.75 91 VAL A CA 1
ATOM 715 C C . VAL A 1 91 ? -9.213 -2.627 9.562 1.00 95.75 91 VAL A C 1
ATOM 717 O O . VAL A 1 91 ? -9.707 -3.695 9.193 1.00 95.75 91 VAL A O 1
ATOM 720 N N . HIS A 1 92 ? -9.028 -2.310 10.838 1.00 94.50 92 HIS A N 1
ATOM 721 C CA . HIS A 1 92 ? -9.501 -3.100 11.965 1.00 94.50 92 HIS A CA 1
ATOM 722 C C . HIS A 1 92 ? -10.655 -2.343 12.622 1.00 94.50 92 HIS A C 1
ATOM 724 O O . HIS A 1 92 ? -10.443 -1.300 13.231 1.00 94.50 92 HIS A O 1
ATOM 730 N N . VAL A 1 93 ? -11.877 -2.846 12.457 1.00 93.94 93 VAL A N 1
ATOM 731 C CA . VAL A 1 93 ? -13.095 -2.239 12.998 1.00 93.94 93 VAL A CA 1
ATOM 732 C C . VAL A 1 93 ? -13.452 -2.954 14.302 1.00 93.94 93 VAL A C 1
ATOM 734 O O . VAL A 1 93 ? -13.884 -4.115 14.248 1.00 93.94 93 VAL A O 1
ATOM 737 N N . PRO A 1 94 ? -13.267 -2.317 15.472 1.00 93.12 94 PRO A N 1
ATOM 738 C CA . PRO A 1 94 ? -13.731 -2.882 16.728 1.00 93.12 94 PRO A CA 1
ATOM 739 C C . PRO A 1 94 ? -15.256 -3.009 16.698 1.00 93.12 94 PRO A C 1
ATOM 741 O O . PRO A 1 94 ? -15.971 -2.118 16.247 1.00 93.12 94 PRO A O 1
ATOM 744 N N . GLN A 1 95 ? -15.744 -4.154 17.146 1.00 91.81 95 GLN A N 1
ATOM 745 C CA . GLN A 1 95 ? -17.156 -4.474 17.301 1.00 91.81 95 GLN A CA 1
ATOM 746 C C . GLN A 1 95 ? -17.513 -4.453 18.791 1.00 91.81 95 GLN A C 1
ATOM 748 O O . GLN A 1 95 ? -16.636 -4.448 19.660 1.00 91.81 95 GLN A O 1
ATOM 753 N N . GLY A 1 96 ? -18.809 -4.518 19.101 1.00 90.06 96 GLY A N 1
ATOM 754 C CA . GLY A 1 96 ? -19.252 -4.816 20.463 1.00 90.06 96 GLY A CA 1
ATOM 755 C C . GLY A 1 96 ? -18.615 -6.110 20.995 1.00 90.06 96 GLY A C 1
ATOM 756 O O . GLY A 1 96 ? -18.285 -7.024 20.233 1.00 90.06 96 GLY A O 1
ATOM 757 N N . ASN A 1 97 ? -18.459 -6.198 22.318 1.00 89.38 97 ASN A N 1
ATOM 758 C CA . ASN A 1 97 ? -17.961 -7.385 23.029 1.00 89.38 97 ASN A CA 1
ATOM 759 C C . ASN A 1 97 ? -16.478 -7.726 22.767 1.00 89.38 97 ASN A C 1
ATOM 761 O O . ASN A 1 97 ? -16.091 -8.891 22.839 1.00 89.38 97 ASN A O 1
ATOM 765 N N . GLY A 1 98 ? -15.648 -6.732 22.431 1.00 90.25 98 GLY A N 1
ATOM 766 C CA . GLY A 1 98 ? -14.196 -6.902 22.266 1.00 90.25 98 GLY A CA 1
ATOM 767 C C . GLY A 1 98 ? -13.772 -7.649 20.997 1.00 90.25 98 GLY A C 1
ATOM 768 O O . GLY A 1 98 ? -12.588 -7.923 20.808 1.00 90.2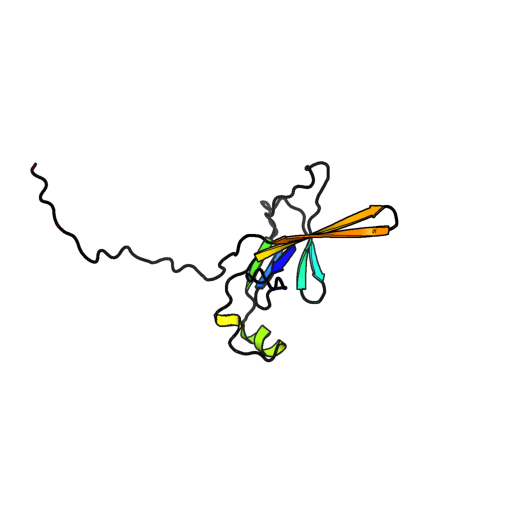5 98 GLY A O 1
ATOM 769 N N . LYS A 1 99 ? -14.715 -7.977 20.106 1.00 94.31 99 LYS A N 1
ATOM 770 C CA . LYS A 1 99 ? -14.408 -8.555 18.793 1.00 94.31 99 LYS A CA 1
ATOM 771 C C . LYS A 1 99 ? -13.860 -7.479 17.856 1.00 94.31 99 LYS A C 1
ATOM 773 O O . LYS A 1 99 ? -14.223 -6.314 17.960 1.00 94.31 99 LYS A O 1
ATOM 778 N N . VAL A 1 100 ? -13.029 -7.873 16.894 1.00 96.25 100 VAL A N 1
ATOM 779 C CA . VAL A 1 100 ? -12.504 -6.977 15.853 1.00 96.25 100 VAL A CA 1
ATOM 780 C C . VAL A 1 100 ? -12.729 -7.614 14.489 1.00 96.25 100 VAL A C 1
ATOM 782 O O . VAL A 1 100 ? -12.339 -8.758 14.261 1.00 96.25 100 VAL A O 1
ATOM 785 N N . VAL A 1 101 ? -13.334 -6.869 13.568 1.00 96.44 101 VAL A N 1
ATOM 786 C CA . VAL A 1 101 ? -13.470 -7.266 12.163 1.00 96.44 101 VAL A CA 1
ATOM 787 C C . VAL A 1 101 ? -12.331 -6.640 11.373 1.00 96.44 101 VAL A C 1
ATOM 789 O O . VAL A 1 101 ? -12.085 -5.442 11.466 1.00 96.44 101 VAL A O 1
ATOM 792 N N . SER A 1 102 ? -11.618 -7.450 10.593 1.00 95.50 102 SER A N 1
ATOM 793 C CA . SER A 1 102 ? -10.559 -6.963 9.706 1.00 95.50 102 SER A CA 1
ATOM 794 C C . SER A 1 102 ? -11.051 -6.961 8.268 1.00 95.50 102 SER A C 1
ATOM 796 O O . SER A 1 102 ? -11.409 -8.015 7.749 1.00 95.50 102 SER A O 1
ATOM 798 N N . ILE A 1 103 ? -11.016 -5.803 7.619 1.00 95.94 103 ILE A N 1
ATOM 799 C CA . ILE A 1 103 ? -11.354 -5.653 6.201 1.00 95.94 103 ILE A CA 1
ATOM 800 C C . ILE A 1 103 ? -10.070 -5.321 5.450 1.00 95.94 103 ILE A C 1
ATOM 802 O O . ILE A 1 103 ? -9.268 -4.510 5.919 1.00 95.94 103 ILE A O 1
ATOM 806 N N . GLN A 1 104 ? -9.860 -5.959 4.300 1.00 96.19 104 GLN A N 1
ATOM 807 C CA . GLN A 1 104 ? -8.696 -5.732 3.453 1.00 96.19 104 GLN A CA 1
ATOM 808 C C . GLN A 1 104 ? -9.118 -5.550 1.997 1.00 96.19 104 GLN A C 1
ATOM 810 O O . GLN A 1 104 ? -9.936 -6.312 1.487 1.00 96.19 104 GLN A O 1
ATOM 815 N N . ALA A 1 105 ? -8.518 -4.569 1.330 1.00 95.88 105 ALA A N 1
ATOM 816 C CA . ALA A 1 105 ? -8.689 -4.307 -0.092 1.00 95.88 105 ALA A CA 1
ATOM 817 C C . ALA A 1 105 ? -7.322 -4.065 -0.742 1.00 95.88 105 ALA A C 1
ATOM 819 O O . ALA A 1 105 ? -6.420 -3.502 -0.119 1.00 95.88 105 ALA A O 1
ATOM 820 N N . ALA A 1 106 ? -7.164 -4.484 -1.995 1.00 97.06 106 ALA A N 1
ATOM 821 C CA . ALA A 1 106 ? -5.959 -4.238 -2.778 1.00 97.06 106 ALA A CA 1
ATOM 822 C C . ALA A 1 106 ? -6.292 -3.361 -3.989 1.00 97.06 106 ALA A C 1
ATOM 824 O O . ALA A 1 106 ? -7.336 -3.538 -4.615 1.00 97.06 106 ALA A O 1
ATOM 825 N N . SER A 1 107 ? -5.400 -2.431 -4.331 1.00 97.38 107 SER A N 1
ATOM 826 C CA . SER A 1 107 ? -5.512 -1.643 -5.560 1.00 97.38 107 SER A CA 1
ATOM 827 C C . SER A 1 107 ? -5.362 -2.522 -6.801 1.00 97.38 107 SER A C 1
ATOM 829 O O . SER A 1 107 ? -4.933 -3.677 -6.722 1.00 97.38 107 SER A O 1
ATOM 8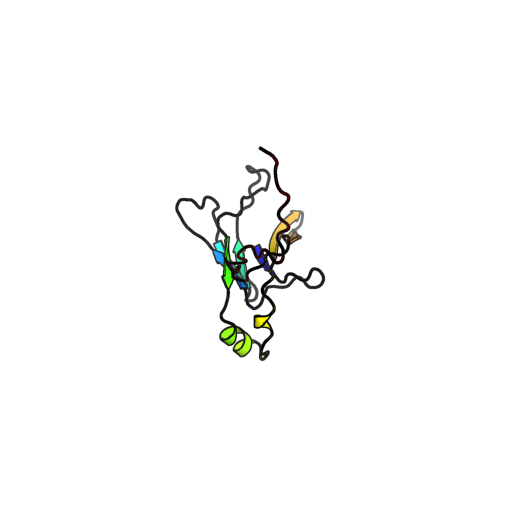31 N N . VAL A 1 108 ? -5.608 -1.943 -7.975 1.00 96.31 108 VAL A N 1
ATOM 832 C CA . VAL A 1 108 ? -5.092 -2.492 -9.237 1.00 96.31 108 VAL A CA 1
ATOM 833 C C . VAL A 1 108 ? -3.556 -2.610 -9.200 1.00 96.31 108 VAL A C 1
ATOM 835 O O . VAL A 1 108 ? -2.912 -1.888 -8.426 1.00 96.31 108 VAL A O 1
ATOM 838 N N . PRO A 1 109 ? -2.946 -3.506 -10.001 1.00 95.75 109 PRO A N 1
ATOM 839 C CA . PRO A 1 109 ? -1.494 -3.604 -10.092 1.00 95.75 109 PRO A CA 1
ATOM 840 C C . PRO A 1 109 ? -0.849 -2.306 -10.586 1.00 95.75 109 PRO A C 1
ATOM 842 O O . PRO A 1 109 ? -1.332 -1.687 -11.531 1.00 95.75 109 PRO A O 1
ATOM 845 N N . ILE A 1 110 ? 0.287 -1.954 -9.994 1.00 96.06 110 ILE A N 1
ATOM 846 C CA . ILE A 1 110 ? 1.125 -0.810 -10.351 1.00 96.06 110 ILE A CA 1
ATOM 847 C C . ILE A 1 110 ? 2.441 -1.349 -10.909 1.00 96.06 110 ILE A C 1
ATOM 849 O O . ILE A 1 110 ? 3.093 -2.171 -10.266 1.00 96.06 110 ILE A O 1
ATOM 853 N N . GLU A 1 111 ? 2.820 -0.896 -12.103 1.00 94.50 111 GLU A N 1
ATOM 854 C CA . GLU A 1 111 ? 4.120 -1.192 -12.710 1.00 94.50 111 GLU A CA 1
ATOM 855 C C . GLU A 1 111 ? 5.168 -0.201 -12.186 1.00 94.50 111 GLU A C 1
ATOM 857 O O . GLU A 1 111 ? 5.034 1.007 -12.384 1.00 94.50 111 GLU A O 1
ATOM 862 N N . CYS A 1 112 ? 6.191 -0.709 -11.497 1.00 93.69 112 CYS A N 1
ATOM 863 C CA . CYS A 1 112 ? 7.239 0.095 -10.865 1.00 93.69 112 CYS A CA 1
ATOM 864 C C . CYS A 1 112 ? 8.571 0.070 -11.628 1.00 93.69 112 CYS A C 1
ATOM 866 O O . CYS A 1 112 ? 9.576 0.558 -11.105 1.00 93.69 112 CYS A O 1
ATOM 868 N N . SER A 1 113 ? 8.617 -0.517 -12.826 1.00 90.06 113 SER A N 1
ATOM 869 C CA . SER A 1 113 ? 9.756 -0.349 -13.727 1.00 90.06 113 SER A CA 1
ATOM 870 C C . SER A 1 113 ? 9.799 1.074 -14.288 1.00 90.06 113 SER A C 1
ATOM 872 O O . SER A 1 113 ? 8.777 1.739 -14.474 1.00 90.06 113 SER A O 1
ATOM 874 N N . GLN A 1 114 ? 11.012 1.564 -14.540 1.00 85.19 114 GLN A N 1
ATOM 875 C CA . GLN A 1 114 ? 11.195 2.827 -15.238 1.00 85.19 114 GLN A CA 1
ATOM 876 C C . GLN A 1 114 ? 10.634 2.682 -16.654 1.00 85.19 114 GLN A C 1
ATOM 878 O O . GLN A 1 114 ? 11.073 1.815 -17.409 1.00 85.19 114 GLN A O 1
ATOM 883 N N . ARG A 1 115 ? 9.680 3.541 -17.024 1.00 78.81 115 ARG A N 1
ATOM 884 C CA . ARG A 1 115 ? 9.210 3.611 -18.408 1.00 78.81 115 ARG A CA 1
ATOM 885 C C . ARG A 1 115 ? 10.351 4.129 -19.279 1.00 78.81 115 ARG A C 1
ATOM 887 O O . ARG A 1 115 ? 10.906 5.191 -18.990 1.00 78.81 115 ARG A O 1
ATOM 894 N N . SER A 1 116 ? 10.703 3.396 -20.330 1.00 77.44 116 SER A N 1
ATOM 895 C CA . SER A 1 116 ? 11.572 3.918 -21.381 1.00 77.44 116 SER A CA 1
ATOM 896 C C . SER A 1 116 ? 10.880 5.128 -22.009 1.00 77.44 116 SER A C 1
ATOM 898 O O . SER A 1 116 ? 9.763 5.034 -22.504 1.00 77.44 116 SER A O 1
ATOM 900 N N . ALA A 1 117 ? 11.524 6.294 -21.955 1.00 65.56 117 ALA A N 1
ATOM 901 C CA . ALA A 1 117 ? 10.952 7.547 -22.455 1.00 65.56 117 ALA A CA 1
ATOM 902 C C . ALA A 1 117 ? 10.977 7.666 -23.995 1.00 65.56 117 ALA A C 1
ATOM 904 O O . ALA A 1 117 ? 10.626 8.707 -24.539 1.00 65.56 117 ALA A O 1
ATOM 905 N N . GLN A 1 118 ? 11.407 6.620 -24.702 1.00 58.53 118 GLN A N 1
ATOM 906 C CA . GLN A 1 118 ? 11.581 6.612 -26.150 1.00 58.53 118 GLN A CA 1
ATOM 907 C C . GLN A 1 118 ? 11.122 5.272 -26.722 1.00 58.53 118 GLN A C 1
ATOM 909 O O . GLN A 1 118 ? 11.922 4.370 -26.940 1.00 58.53 118 GLN A O 1
ATOM 914 N N . GLU A 1 119 ? 9.837 5.162 -27.024 1.00 62.03 119 GLU A N 1
ATOM 915 C CA . GLU A 1 119 ? 9.477 4.581 -28.313 1.00 62.03 119 GLU A CA 1
ATOM 916 C C . GLU A 1 119 ? 9.292 5.777 -29.242 1.00 62.03 119 GLU A C 1
ATOM 918 O O . GLU A 1 119 ? 8.247 6.426 -29.257 1.00 62.03 119 GLU A O 1
ATOM 923 N N . LEU A 1 120 ? 10.370 6.168 -29.929 1.00 72.38 120 LEU A N 1
ATOM 924 C CA . LEU A 1 120 ? 10.236 7.120 -31.026 1.00 72.38 120 LEU A CA 1
ATOM 925 C C . LEU A 1 120 ? 9.294 6.474 -32.050 1.00 72.38 120 LEU A C 1
ATOM 927 O O . LEU A 1 120 ? 9.507 5.303 -32.372 1.00 72.38 120 LEU A O 1
ATOM 931 N N . PRO A 1 121 ? 8.269 7.183 -32.552 1.00 76.50 121 PRO A N 1
ATOM 932 C CA . PRO A 1 121 ? 7.387 6.618 -33.559 1.00 76.50 121 PRO A CA 1
ATOM 933 C C . PRO A 1 121 ? 8.230 6.161 -34.752 1.00 76.50 121 PRO A C 1
ATOM 935 O O . PRO A 1 121 ? 8.911 6.966 -35.390 1.00 76.50 121 PRO A O 1
ATOM 938 N N . GLN A 1 122 ? 8.214 4.858 -35.026 1.00 76.56 122 GLN A N 1
ATOM 939 C CA . GLN A 1 122 ? 8.853 4.286 -36.201 1.00 76.56 122 GLN A CA 1
ATOM 940 C C . GLN A 1 122 ? 7.810 4.160 -37.304 1.00 76.56 122 GLN A C 1
ATOM 942 O O . GLN A 1 122 ? 6.806 3.465 -37.162 1.00 76.56 122 GLN A O 1
ATOM 947 N N . VAL A 1 123 ? 8.045 4.854 -38.414 1.00 82.31 123 VAL A N 1
ATOM 948 C CA . VAL A 1 123 ? 7.265 4.661 -39.634 1.00 82.31 123 VAL A CA 1
ATOM 949 C C . VAL A 1 123 ? 7.936 3.545 -40.422 1.00 82.31 123 VAL A C 1
ATOM 951 O O . VAL A 1 123 ? 8.927 3.778 -41.107 1.00 82.31 123 VAL A O 1
ATOM 954 N N . GLU A 1 124 ? 7.414 2.325 -40.312 1.00 78.69 124 GLU A N 1
ATOM 955 C CA . GLU A 1 124 ? 7.944 1.187 -41.075 1.00 78.69 124 GLU A CA 1
ATOM 956 C C . GLU A 1 124 ? 7.645 1.309 -42.577 1.00 78.69 124 GLU A C 1
ATOM 958 O O . GLU A 1 124 ? 8.445 0.883 -43.410 1.00 78.69 124 GLU A O 1
ATOM 963 N N . ARG A 1 125 ? 6.500 1.905 -42.943 1.00 80.69 125 ARG A N 1
ATOM 964 C CA . ARG A 1 125 ? 6.111 2.193 -44.332 1.00 80.69 125 ARG A CA 1
ATOM 965 C C . ARG A 1 125 ? 5.265 3.461 -44.417 1.00 80.69 125 ARG A C 1
ATOM 967 O O . ARG A 1 125 ? 4.355 3.654 -43.619 1.00 80.69 125 ARG A O 1
ATOM 974 N N . CYS A 1 126 ? 5.531 4.283 -45.429 1.00 79.25 126 CYS A N 1
ATOM 975 C CA . CYS A 1 126 ? 4.714 5.436 -45.802 1.00 79.25 126 CYS A CA 1
ATOM 976 C C . CYS A 1 126 ? 4.325 5.301 -47.280 1.00 79.25 126 CYS A C 1
ATOM 978 O O . CYS A 1 126 ? 5.204 5.220 -48.138 1.00 79.25 126 CYS A O 1
ATOM 980 N N . SER A 1 127 ? 3.028 5.253 -47.586 1.00 81.44 127 SER A N 1
ATOM 981 C CA . SER A 1 127 ? 2.525 5.341 -48.961 1.00 81.44 127 SER A CA 1
ATOM 982 C C . SER A 1 127 ? 2.067 6.770 -49.229 1.00 81.44 127 SER A C 1
ATOM 984 O O . SER A 1 127 ? 1.105 7.234 -48.618 1.00 81.44 127 SER A O 1
ATOM 986 N N . LEU A 1 128 ? 2.751 7.465 -50.136 1.00 77.31 128 LEU A N 1
ATOM 987 C CA . LEU A 1 128 ? 2.379 8.812 -50.562 1.00 77.31 128 LEU A CA 1
ATOM 988 C C . LEU A 1 128 ? 1.105 8.735 -51.419 1.00 77.31 128 LEU A C 1
ATOM 990 O O . LEU A 1 128 ? 1.161 8.301 -52.568 1.00 77.31 128 LEU A O 1
ATOM 994 N N . SER A 1 129 ? -0.043 9.157 -50.888 1.00 72.19 129 SER A N 1
ATOM 995 C CA . SER A 1 129 ? -1.202 9.485 -51.722 1.00 72.19 129 SER A CA 1
ATOM 996 C C . SER A 1 129 ? -1.023 10.911 -52.232 1.00 72.19 129 SER A C 1
ATOM 998 O O . SER A 1 129 ? -1.058 11.855 -51.443 1.00 72.19 129 SER A O 1
ATOM 1000 N N . ALA A 1 130 ? -0.779 11.070 -53.533 1.00 71.12 130 ALA A N 1
ATOM 1001 C CA . ALA A 1 130 ? -0.679 12.380 -54.163 1.00 71.12 130 ALA A CA 1
ATOM 1002 C C . ALA A 1 130 ? -1.999 13.144 -53.961 1.00 71.12 130 ALA A C 1
ATOM 1004 O O . ALA A 1 130 ? -3.026 12.778 -54.529 1.00 71.12 130 ALA A O 1
ATOM 1005 N N . GLY A 1 131 ? -1.979 14.174 -53.113 1.00 67.62 131 GLY A N 1
ATOM 1006 C CA . GLY A 1 131 ? -3.074 15.131 -53.002 1.00 67.62 131 GLY A CA 1
ATOM 1007 C C . GLY A 1 131 ? -3.001 16.096 -54.178 1.00 67.62 131 GLY A C 1
ATOM 1008 O O . GLY A 1 131 ? -2.014 16.813 -54.320 1.00 67.62 131 GLY A O 1
ATOM 1009 N N . SER A 1 132 ? -4.012 16.082 -55.042 1.00 68.12 132 SER A N 1
ATOM 1010 C CA . SER A 1 132 ? -4.194 17.084 -56.094 1.00 68.12 132 SER A CA 1
ATOM 1011 C C . SER A 1 132 ? -4.543 18.433 -55.460 1.00 68.12 132 SER A C 1
ATOM 1013 O O . SER A 1 132 ? -5.538 18.513 -54.736 1.00 68.12 132 SER A O 1
ATOM 1015 N N . GLY A 1 133 ? -3.705 19.446 -55.701 1.00 52.19 133 GLY A N 1
ATOM 1016 C CA . GLY A 1 133 ? -3.990 20.851 -55.390 1.00 52.19 133 GLY A CA 1
ATOM 1017 C C . GLY A 1 133 ? -4.861 21.523 -56.441 1.00 52.19 133 GLY A C 1
ATOM 1018 O O . GLY A 1 133 ? -4.971 20.965 -57.557 1.00 52.19 133 GLY A O 1
#

Sequence (133 aa):
MFIGTADERNLRPHAFYQVHRITGKMVATASYETIVSSTKVLEMSLLPENNMAANIDCAGILKLRNSDIELRKGETDIGRKNTRVRLVFRVHVPQGNGKVVSIQAASVPIECSQRSAQELPQVERCSLSAGSG

InterPro domains:
  IPR008366 Nuclear factor of activated T cells (NFAT) [PTHR12533] (1-132)
  IPR008967 p53-like transcription factor, DNA-binding domain superfamily [SSF49417] (1-118)
  IPR011539 Rel homology domain, DNA-binding domain [PF00554] (2-113)
  IPR011539 Rel homology domain, DNA-binding domain [PS50254] (1-117)
  IPR037059 Rel homology domain (RHD), DNA-binding domain superfamily [G3DSA:2.60.40.340] (1-116)